Protein AF-A0A3N5UNX0-F1 (afdb_monomer_lite)

Radius of gyration: 17.44 Å; chains: 1; bounding box: 41×23×54 Å

Secondary structure (DSSP, 8-state):
-HHHHHHHHHHHHHHHHHHHHHHHHHHHHSSS-HHHHHHHHTT--THHHHHHHHHHHHHTTTTS-HHHHHHHHHHHHHHT---B-STTTT-B-

Structure (mmCIF, N/CA/C/O backbone):
data_AF-A0A3N5UNX0-F1
#
_entry.id   AF-A0A3N5UNX0-F1
#
loop_
_atom_site.group_PDB
_atom_site.id
_atom_site.type_symbol
_atom_site.label_atom_id
_atom_site.label_alt_id
_atom_site.label_comp_id
_atom_site.label_asym_id
_atom_site.label_entity_id
_atom_site.label_seq_id
_atom_site.pdbx_PDB_ins_code
_atom_site.Cartn_x
_atom_site.Cartn_y
_atom_site.Cartn_z
_atom_site.occupancy
_atom_site.B_iso_or_equiv
_atom_site.auth_seq_id
_atom_site.auth_comp_id
_atom_site.auth_asym_id
_atom_site.auth_atom_id
_atom_site.pdbx_PDB_model_num
ATOM 1 N N . MET A 1 1 ? -18.010 1.482 33.062 1.00 61.91 1 MET A N 1
ATOM 2 C CA . MET A 1 1 ? -17.475 0.306 32.332 1.00 61.91 1 MET A CA 1
ATOM 3 C C . MET A 1 1 ? -17.621 0.423 30.808 1.00 61.91 1 MET A C 1
ATOM 5 O O . MET A 1 1 ? -16.608 0.647 30.160 1.00 61.91 1 MET A O 1
ATOM 9 N N . ARG A 1 2 ? -18.832 0.380 30.216 1.00 66.56 2 ARG A N 1
ATOM 10 C CA . ARG A 1 2 ? -19.045 0.400 28.740 1.00 66.56 2 ARG A CA 1
ATOM 11 C C . ARG A 1 2 ? -18.396 1.584 27.996 1.00 66.56 2 ARG A C 1
ATOM 13 O O . ARG A 1 2 ? -17.754 1.384 26.974 1.00 66.56 2 ARG A O 1
ATOM 20 N N . ARG A 1 3 ? -18.482 2.804 28.546 1.00 69.56 3 ARG A N 1
ATOM 21 C CA . ARG A 1 3 ? -17.868 4.021 27.966 1.00 69.56 3 ARG A CA 1
ATOM 22 C C . ARG A 1 3 ? -16.330 3.989 27.980 1.00 69.56 3 ARG A C 1
ATOM 24 O O . ARG A 1 3 ? -15.690 4.506 27.074 1.00 69.56 3 ARG A O 1
ATOM 31 N N . TYR A 1 4 ? -15.743 3.351 28.997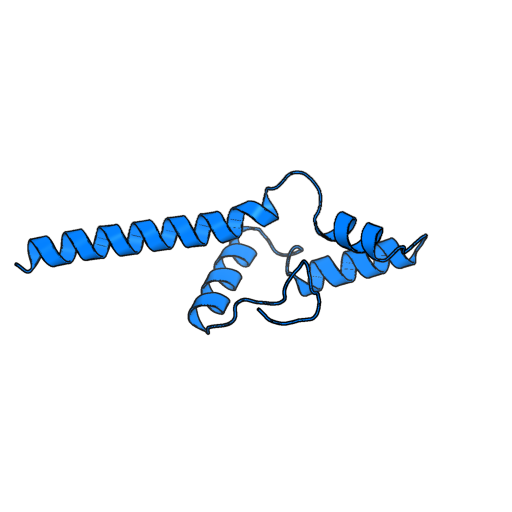 1.00 73.06 4 TYR A N 1
ATOM 32 C CA . TYR A 1 4 ? -14.290 3.196 29.133 1.00 73.06 4 TYR A CA 1
ATOM 33 C C . TYR A 1 4 ? -13.759 2.099 28.202 1.00 73.06 4 TYR A C 1
ATOM 35 O O . TYR A 1 4 ? -12.730 2.281 27.556 1.00 73.06 4 TYR A O 1
ATOM 43 N N . PHE A 1 5 ? -14.511 1.001 28.080 1.00 77.75 5 PHE A N 1
ATOM 44 C CA . PHE A 1 5 ? -14.206 -0.100 27.170 1.00 77.75 5 PHE A CA 1
ATOM 45 C C . PHE A 1 5 ? -14.300 0.338 25.701 1.00 77.75 5 PHE A C 1
ATOM 47 O O . PHE A 1 5 ? -13.382 0.076 24.934 1.00 77.75 5 PHE A O 1
ATOM 54 N N . GLY A 1 6 ? -15.331 1.111 25.331 1.00 83.69 6 GLY A N 1
ATOM 55 C CA . GLY A 1 6 ? -15.463 1.676 23.982 1.00 83.69 6 GLY A CA 1
ATOM 56 C C . GLY A 1 6 ? -14.332 2.642 23.612 1.00 83.69 6 GLY A C 1
ATOM 57 O O . GLY A 1 6 ? -13.798 2.564 22.511 1.00 83.69 6 GLY A O 1
ATOM 58 N N . ARG A 1 7 ? -13.893 3.500 24.548 1.00 83.56 7 ARG A N 1
ATOM 59 C CA . ARG A 1 7 ? -12.754 4.407 24.313 1.00 83.56 7 ARG A CA 1
ATOM 60 C C . ARG A 1 7 ? -11.445 3.643 24.104 1.00 83.56 7 ARG A C 1
ATOM 62 O O . ARG A 1 7 ? -10.679 3.985 23.214 1.00 83.56 7 ARG A O 1
ATOM 69 N N . LYS A 1 8 ? -11.193 2.611 24.914 1.00 86.25 8 LYS A N 1
ATOM 70 C CA . LYS A 1 8 ? -10.021 1.733 24.767 1.00 86.25 8 LYS A CA 1
ATOM 71 C C . LYS A 1 8 ? -10.050 0.980 23.435 1.00 86.25 8 LYS A C 1
ATOM 73 O O . LYS A 1 8 ? -9.044 0.984 22.738 1.00 86.25 8 LYS A O 1
ATOM 78 N N . LEU A 1 9 ? -11.195 0.403 23.067 1.00 89.31 9 LEU A N 1
ATOM 79 C CA . LEU A 1 9 ? -11.371 -0.307 21.799 1.00 89.31 9 LEU A CA 1
ATOM 80 C C . LEU A 1 9 ? -11.092 0.609 20.598 1.00 89.31 9 LEU A C 1
ATOM 82 O O . LEU A 1 9 ? -10.354 0.230 19.698 1.00 89.31 9 LEU A O 1
ATOM 86 N N . LEU A 1 10 ? -11.619 1.836 20.623 1.00 89.75 10 LEU A N 1
ATOM 87 C CA . LEU A 1 10 ? -11.410 2.818 19.560 1.00 89.75 10 LEU A CA 1
ATOM 88 C C . LEU A 1 10 ? -9.934 3.211 19.416 1.00 89.75 10 LEU A C 1
ATOM 90 O O . LEU A 1 10 ? -9.441 3.290 18.297 1.00 89.75 10 LEU A O 1
ATOM 94 N N . ILE A 1 11 ? -9.222 3.400 20.532 1.00 90.44 11 ILE A N 1
ATOM 95 C CA . ILE A 1 11 ? -7.776 3.668 20.509 1.00 90.44 11 ILE A CA 1
ATOM 96 C C . ILE A 1 11 ? -7.027 2.488 19.886 1.00 90.44 11 ILE A C 1
ATOM 98 O O . ILE A 1 11 ? -6.216 2.708 18.999 1.00 90.44 11 ILE A O 1
ATOM 102 N N . TYR A 1 12 ? -7.318 1.249 20.294 1.00 90.88 12 TYR A N 1
ATOM 103 C CA . TYR A 1 12 ? -6.640 0.075 19.737 1.00 90.88 12 TYR A CA 1
ATOM 104 C C . TYR A 1 12 ? -6.902 -0.107 18.242 1.00 90.88 12 TYR A C 1
ATOM 106 O O . TYR A 1 12 ? -5.964 -0.383 17.502 1.00 90.88 12 TYR A O 1
ATOM 114 N N . ILE A 1 13 ? -8.143 0.094 17.789 1.00 91.00 1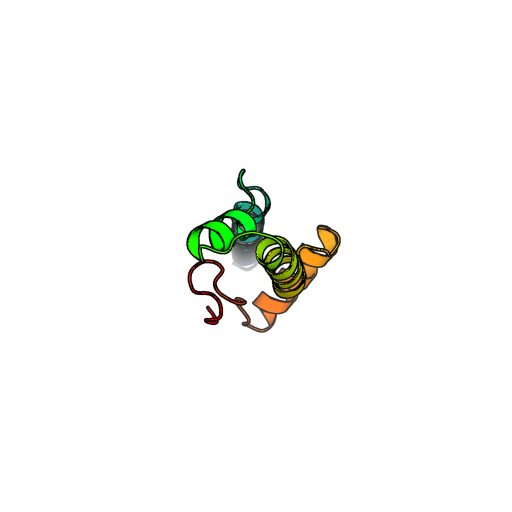3 ILE A N 1
ATOM 115 C CA . ILE A 1 13 ? -8.487 0.029 16.363 1.00 91.00 13 ILE A CA 1
ATOM 116 C C . ILE A 1 13 ? -7.748 1.120 15.583 1.00 91.00 13 ILE A C 1
ATOM 118 O O . ILE A 1 13 ? -7.186 0.832 14.532 1.00 91.00 13 ILE A O 1
ATOM 122 N N . LEU A 1 14 ? -7.696 2.351 16.102 1.00 91.50 14 LEU A N 1
ATOM 123 C CA . LEU A 1 14 ? -6.935 3.439 15.480 1.00 91.50 14 LEU A CA 1
ATOM 124 C C . LEU A 1 14 ? -5.441 3.125 15.412 1.00 91.50 14 LEU A C 1
ATOM 126 O O . LEU A 1 14 ? -4.833 3.299 14.362 1.00 91.50 14 LEU A O 1
ATOM 130 N N . THR A 1 15 ? -4.850 2.646 16.506 1.00 92.31 15 THR A N 1
ATOM 131 C CA . THR A 1 15 ? -3.436 2.259 16.536 1.00 92.31 15 THR A CA 1
ATOM 132 C C . THR A 1 15 ? -3.152 1.138 15.542 1.00 92.31 15 THR A C 1
ATOM 134 O O . THR A 1 15 ? -2.185 1.238 14.796 1.00 92.31 15 THR A O 1
ATOM 137 N N . PHE A 1 16 ? -4.004 0.112 15.486 1.00 90.06 16 PHE A N 1
ATOM 138 C CA . PHE A 1 16 ? -3.887 -0.979 14.520 1.00 90.06 16 PHE A CA 1
ATOM 139 C C . PHE A 1 16 ? -3.993 -0.470 13.081 1.00 90.06 16 PHE A C 1
ATOM 141 O O . PHE A 1 16 ? -3.146 -0.786 12.253 1.00 90.06 16 PHE A O 1
ATOM 148 N N . PHE A 1 17 ? -4.981 0.376 12.792 1.00 89.94 17 PHE A N 1
ATOM 149 C CA . PHE A 1 17 ? -5.161 0.963 11.468 1.00 89.94 17 PHE A CA 1
ATOM 150 C C . PHE A 1 17 ? -3.945 1.783 11.029 1.00 89.94 17 PHE A C 1
ATOM 152 O O . PHE A 1 17 ? -3.483 1.645 9.898 1.00 89.94 17 PHE A O 1
ATOM 159 N N . ILE A 1 18 ? -3.398 2.603 11.928 1.00 91.25 18 ILE A N 1
ATOM 160 C CA . ILE A 1 18 ? -2.190 3.388 11.658 1.00 91.25 18 ILE A CA 1
ATOM 161 C C . ILE A 1 18 ? -0.992 2.463 11.435 1.00 91.25 18 ILE A C 1
ATOM 163 O O . ILE A 1 18 ? -0.273 2.663 10.465 1.00 91.25 18 ILE A O 1
ATOM 167 N N . ALA A 1 19 ? -0.799 1.442 12.274 1.00 90.31 19 ALA A N 1
ATOM 168 C CA . ALA A 1 19 ? 0.300 0.488 12.125 1.00 90.31 19 ALA A CA 1
ATOM 169 C C . ALA A 1 19 ? 0.249 -0.230 10.767 1.00 90.31 19 ALA A C 1
ATOM 171 O O . ALA A 1 19 ? 1.206 -0.155 10.005 1.00 90.31 19 ALA A O 1
ATOM 172 N N . VAL A 1 20 ? -0.906 -0.796 10.405 1.00 88.12 20 VAL A N 1
ATOM 173 C CA . VAL A 1 20 ? -1.121 -1.467 9.111 1.00 88.12 20 VAL A CA 1
ATOM 174 C C . VAL A 1 20 ? -0.900 -0.510 7.936 1.00 88.12 20 VAL A C 1
ATOM 176 O O . VAL A 1 20 ? -0.299 -0.876 6.927 1.00 88.12 20 VAL A O 1
ATOM 179 N N . THR A 1 21 ? -1.356 0.740 8.061 1.00 87.50 21 THR A N 1
ATOM 180 C CA . THR A 1 21 ? -1.125 1.763 7.032 1.00 87.50 21 THR A CA 1
ATOM 181 C C . THR A 1 21 ? 0.361 2.073 6.890 1.00 87.50 21 THR A C 1
ATOM 183 O O . THR A 1 21 ? 0.857 2.176 5.773 1.00 87.50 21 THR A O 1
ATOM 186 N N . VAL A 1 22 ? 1.091 2.195 7.998 1.00 88.06 22 VAL A N 1
ATOM 187 C CA . VAL A 1 22 ? 2.538 2.442 7.992 1.00 88.06 22 VAL A CA 1
ATOM 188 C C . VAL A 1 22 ? 3.289 1.264 7.370 1.00 88.06 22 VAL A C 1
ATOM 190 O O . VAL A 1 22 ? 4.128 1.492 6.498 1.00 88.06 22 VAL A O 1
ATOM 193 N N . ASP A 1 23 ? 2.943 0.027 7.726 1.00 86.19 23 ASP A N 1
ATOM 194 C CA . ASP A 1 23 ? 3.534 -1.187 7.147 1.00 86.19 23 ASP A CA 1
ATOM 195 C C . ASP A 1 23 ? 3.295 -1.268 5.635 1.00 86.19 23 ASP A C 1
ATOM 197 O O . ASP A 1 23 ? 4.173 -1.675 4.873 1.00 86.19 23 ASP A O 1
ATOM 201 N N . TRP A 1 24 ? 2.126 -0.816 5.174 1.00 85.19 24 TRP A N 1
ATOM 202 C CA . TRP A 1 24 ? 1.853 -0.663 3.752 1.00 85.19 24 TRP A CA 1
ATOM 203 C C . TRP A 1 24 ? 2.706 0.442 3.120 1.00 85.19 24 TRP A C 1
ATOM 205 O O . TRP A 1 24 ? 3.267 0.226 2.046 1.00 85.19 24 TRP A O 1
ATOM 215 N N . MET A 1 25 ? 2.814 1.606 3.768 1.00 85.56 25 MET A N 1
ATOM 216 C CA . MET A 1 25 ? 3.481 2.800 3.241 1.00 85.56 25 MET A CA 1
ATOM 217 C C . MET A 1 25 ? 4.998 2.640 3.112 1.00 85.56 25 MET A C 1
ATOM 219 O O . MET A 1 25 ? 5.549 3.037 2.085 1.00 85.56 25 MET A O 1
ATOM 223 N N . ILE A 1 26 ? 5.673 2.079 4.120 1.00 83.56 26 ILE A N 1
ATOM 224 C CA . ILE A 1 26 ? 7.143 1.989 4.172 1.00 83.56 26 ILE A CA 1
ATOM 225 C C . ILE A 1 26 ? 7.731 1.415 2.871 1.00 83.56 26 ILE A C 1
ATOM 227 O O . ILE A 1 26 ? 8.504 2.123 2.229 1.00 83.56 26 ILE A O 1
ATOM 231 N N . PRO A 1 27 ? 7.367 0.205 2.407 1.00 76.56 27 PRO A N 1
ATOM 232 C CA . PRO A 1 27 ? 7.965 -0.368 1.204 1.00 76.56 27 PRO A CA 1
ATOM 233 C C . PRO A 1 27 ? 7.566 0.352 -0.095 1.00 76.56 27 PRO A C 1
ATOM 235 O O . PRO A 1 27 ? 8.319 0.272 -1.062 1.00 76.56 27 PRO A O 1
ATOM 238 N N . ARG A 1 28 ? 6.419 1.054 -0.143 1.00 78.75 28 ARG A N 1
ATOM 239 C CA . ARG A 1 28 ? 5.979 1.799 -1.345 1.00 78.75 28 ARG A CA 1
ATOM 240 C C . ARG A 1 28 ? 6.636 3.171 -1.478 1.00 78.75 28 ARG A C 1
ATOM 242 O O . ARG A 1 28 ? 6.873 3.615 -2.597 1.00 78.75 28 ARG A O 1
ATOM 249 N N . PHE A 1 29 ? 6.893 3.848 -0.360 1.00 80.12 29 PHE A N 1
ATOM 250 C CA . PHE A 1 29 ? 7.463 5.200 -0.347 1.00 80.12 29 PHE A CA 1
ATOM 251 C C . PHE A 1 29 ? 8.961 5.228 -0.043 1.00 80.12 29 PHE A C 1
ATOM 253 O O . PHE A 1 29 ? 9.574 6.294 -0.132 1.00 80.12 29 PHE A O 1
ATOM 260 N N . MET A 1 30 ? 9.564 4.090 0.316 1.00 77.38 30 MET A N 1
ATOM 261 C CA . MET A 1 30 ? 11.007 4.005 0.504 1.00 77.38 30 MET A CA 1
ATOM 262 C C . MET A 1 30 ? 11.726 4.425 -0.790 1.00 77.38 30 MET A C 1
ATOM 264 O O . MET A 1 30 ? 11.402 3.916 -1.866 1.00 77.38 30 MET A O 1
ATOM 268 N N . PRO A 1 31 ? 12.694 5.357 -0.718 1.00 66.75 31 PRO A N 1
ATOM 269 C CA . PRO A 1 31 ? 13.457 5.762 -1.887 1.00 66.75 31 PRO A CA 1
ATOM 270 C C . PRO A 1 31 ? 14.289 4.583 -2.404 1.00 66.75 31 PRO A C 1
ATOM 272 O O . PRO A 1 31 ? 15.023 3.946 -1.650 1.00 66.75 31 PRO A O 1
ATOM 275 N N . GLY A 1 32 ? 14.181 4.316 -3.705 1.00 65.50 32 GLY A N 1
ATOM 276 C CA . GLY A 1 32 ? 14.766 3.142 -4.351 1.00 65.50 32 GLY A CA 1
ATOM 277 C C . GLY A 1 32 ? 13.685 2.131 -4.712 1.00 65.50 32 GLY A C 1
ATOM 278 O O . GLY A 1 32 ? 12.934 1.670 -3.862 1.00 65.50 32 GLY A O 1
ATOM 279 N N . ASN A 1 33 ? 13.582 1.793 -5.996 1.00 70.88 33 ASN A N 1
ATOM 280 C CA . ASN A 1 33 ? 12.545 0.886 -6.458 1.00 70.88 33 ASN A CA 1
ATOM 281 C C . ASN A 1 33 ? 12.897 -0.548 -6.005 1.00 70.88 33 ASN A C 1
ATOM 283 O O . ASN A 1 33 ? 13.899 -1.091 -6.485 1.00 70.88 33 ASN A O 1
ATOM 287 N N . PRO A 1 34 ? 12.122 -1.182 -5.103 1.00 65.62 34 PRO A N 1
ATOM 288 C CA . PRO A 1 34 ? 12.444 -2.512 -4.584 1.00 65.62 34 PRO A CA 1
ATOM 289 C C . PRO A 1 34 ? 12.576 -3.543 -5.710 1.00 65.62 34 PRO A C 1
ATOM 291 O O . PRO A 1 34 ? 13.423 -4.429 -5.634 1.00 65.62 34 PRO A O 1
ATOM 294 N N . ILE A 1 35 ? 11.844 -3.361 -6.812 1.00 70.44 35 ILE A N 1
ATOM 295 C CA . ILE A 1 35 ? 11.946 -4.202 -8.006 1.00 70.44 35 ILE A CA 1
ATOM 296 C C . ILE A 1 35 ? 13.337 -4.085 -8.639 1.00 70.44 35 ILE A C 1
ATOM 298 O O . ILE A 1 35 ? 13.947 -5.091 -8.990 1.00 70.44 35 ILE A O 1
ATOM 302 N N . THR A 1 36 ? 13.897 -2.876 -8.734 1.00 71.62 36 THR A N 1
ATOM 303 C CA . THR A 1 36 ? 15.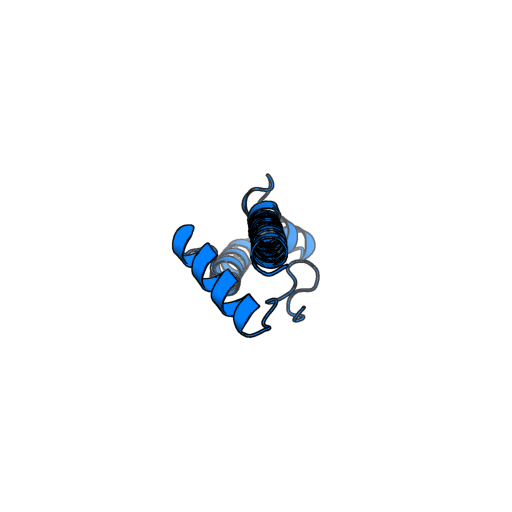261 -2.679 -9.265 1.00 71.62 36 THR A CA 1
ATOM 304 C C . THR A 1 36 ? 16.329 -3.314 -8.370 1.00 71.62 36 THR A C 1
ATOM 306 O O . THR A 1 36 ? 17.333 -3.830 -8.869 1.00 71.62 36 THR A O 1
ATOM 309 N N . LEU A 1 37 ? 16.096 -3.373 -7.053 1.00 72.94 37 LEU A N 1
ATOM 310 C CA . LEU A 1 37 ? 16.965 -4.101 -6.128 1.00 72.94 37 LEU A CA 1
ATOM 311 C C . LEU A 1 37 ? 16.866 -5.620 -6.342 1.00 72.94 37 LEU A C 1
ATOM 313 O O . LEU A 1 37 ? 17.889 -6.301 -6.344 1.00 72.94 37 LEU A O 1
ATOM 317 N N . LEU A 1 38 ? 15.666 -6.155 -6.569 1.00 70.94 38 LEU A N 1
ATOM 318 C CA . LEU A 1 38 ? 15.487 -7.577 -6.876 1.00 70.94 38 LEU A CA 1
ATOM 319 C C . LEU A 1 38 ? 16.138 -7.963 -8.200 1.00 70.94 38 LEU A C 1
ATOM 321 O O . LEU A 1 38 ? 16.847 -8.965 -8.266 1.00 70.94 38 LEU A O 1
ATOM 325 N N . ILE A 1 39 ? 15.967 -7.143 -9.234 1.00 72.62 39 ILE A N 1
ATOM 326 C CA . ILE A 1 39 ? 16.565 -7.397 -10.546 1.00 72.62 39 ILE A CA 1
ATOM 327 C C . ILE A 1 39 ? 18.094 -7.316 -10.485 1.00 72.62 39 ILE A C 1
ATOM 329 O O . ILE A 1 39 ? 18.777 -8.171 -11.050 1.00 72.62 39 ILE A O 1
ATOM 333 N N . SER A 1 40 ? 18.642 -6.329 -9.766 1.00 72.62 40 SER A N 1
ATOM 334 C CA . SER A 1 40 ? 20.096 -6.211 -9.597 1.00 72.62 40 SER A CA 1
ATOM 335 C C . SER A 1 40 ? 20.686 -7.387 -8.813 1.00 72.62 40 SER A C 1
ATOM 337 O O . SER A 1 40 ? 21.752 -7.879 -9.181 1.00 72.62 40 SER A O 1
ATOM 339 N N . ARG A 1 41 ? 19.976 -7.909 -7.802 1.00 69.38 41 ARG A N 1
ATOM 340 C CA . ARG A 1 41 ? 20.358 -9.142 -7.088 1.00 69.38 41 ARG A CA 1
ATOM 341 C C . ARG A 1 41 ? 20.241 -10.401 -7.941 1.00 69.38 41 ARG A C 1
ATOM 343 O O . ARG A 1 41 ? 21.071 -11.291 -7.802 1.00 69.38 41 ARG A O 1
ATOM 350 N N . ALA A 1 42 ? 19.252 -10.470 -8.830 1.00 69.69 42 ALA A N 1
ATOM 351 C CA . ALA A 1 42 ? 19.085 -11.582 -9.764 1.00 69.69 42 ALA A CA 1
ATOM 352 C C . ALA A 1 42 ? 20.169 -11.615 -10.865 1.00 69.69 42 ALA A C 1
ATOM 354 O O . ALA A 1 42 ? 20.236 -12.573 -11.629 1.00 69.69 42 ALA A O 1
ATOM 355 N N . GLY A 1 43 ? 21.018 -10.582 -10.965 1.00 66.06 43 GLY A N 1
ATOM 356 C CA . GLY A 1 43 ? 22.118 -10.522 -11.933 1.00 66.06 43 GLY A CA 1
ATOM 357 C C . GLY A 1 43 ? 21.663 -10.395 -13.391 1.00 66.06 43 GLY A C 1
ATOM 358 O O . GLY A 1 43 ? 22.466 -10.602 -14.303 1.00 66.06 43 GLY A O 1
ATOM 359 N N . LEU A 1 44 ? 20.390 -10.059 -13.621 1.00 66.50 44 LEU A N 1
ATOM 360 C CA . LEU A 1 44 ? 19.803 -9.952 -14.954 1.00 66.50 44 LEU A CA 1
ATOM 361 C C . LEU A 1 44 ? 20.386 -8.742 -15.702 1.00 66.50 44 LEU A C 1
ATOM 363 O O . LEU A 1 44 ? 20.608 -7.676 -15.125 1.00 66.50 44 LEU A O 1
ATOM 367 N N . ARG A 1 45 ? 20.640 -8.904 -17.006 1.00 64.69 45 ARG A N 1
ATOM 368 C CA . ARG A 1 45 ? 21.179 -7.861 -17.894 1.00 64.69 45 ARG A CA 1
ATOM 369 C C . ARG A 1 45 ? 20.365 -7.782 -19.185 1.00 64.69 45 ARG A C 1
ATOM 371 O O . ARG A 1 45 ? 19.826 -8.785 -19.644 1.00 64.69 45 ARG A O 1
ATOM 378 N N . GLY A 1 46 ? 20.325 -6.598 -19.796 1.00 67.50 46 GLY A N 1
ATOM 379 C CA . GLY A 1 46 ? 19.641 -6.376 -21.075 1.00 67.50 46 GLY A CA 1
ATOM 380 C C . GLY A 1 46 ? 18.116 -6.486 -20.968 1.00 67.50 46 GLY A C 1
ATOM 381 O O . GLY A 1 46 ? 17.542 -6.158 -19.934 1.00 67.50 46 GLY A O 1
ATOM 382 N N . ASN A 1 47 ? 17.460 -6.960 -22.028 1.00 69.81 47 ASN A N 1
ATOM 383 C CA . ASN A 1 47 ? 15.993 -6.972 -22.156 1.00 69.81 47 ASN A CA 1
ATOM 384 C C . ASN A 1 47 ? 15.267 -7.784 -21.062 1.00 69.81 47 ASN A C 1
ATOM 386 O O . ASN A 1 47 ? 14.126 -7.472 -20.731 1.00 69.81 47 ASN A O 1
ATOM 390 N N . ALA A 1 48 ? 15.947 -8.756 -20.442 1.00 68.75 48 ALA A N 1
ATOM 391 C CA . ALA A 1 48 ? 15.411 -9.543 -19.329 1.00 68.75 48 ALA A CA 1
ATOM 392 C C . ALA A 1 48 ? 15.121 -8.695 -18.074 1.00 68.75 48 ALA A C 1
ATOM 394 O O . ALA A 1 48 ? 14.279 -9.059 -17.261 1.00 68.75 48 ALA A O 1
ATOM 395 N N . VAL A 1 49 ? 15.786 -7.544 -17.914 1.00 73.81 49 VAL A N 1
ATOM 396 C CA . VAL A 1 49 ? 15.524 -6.595 -16.817 1.00 73.81 49 VAL A CA 1
ATOM 397 C C . VAL A 1 49 ? 14.135 -5.980 -16.956 1.00 73.81 49 VAL A C 1
ATOM 399 O O . VAL A 1 49 ? 13.397 -5.908 -15.980 1.00 73.81 49 VAL A O 1
ATOM 402 N N . THR A 1 50 ? 13.770 -5.549 -18.162 1.00 73.56 50 THR A N 1
ATOM 403 C CA . THR A 1 50 ? 12.497 -4.868 -18.437 1.00 73.56 50 THR A CA 1
ATOM 404 C C . THR A 1 50 ? 11.310 -5.823 -18.328 1.00 73.56 50 THR A C 1
ATOM 406 O O . THR A 1 50 ? 10.270 -5.466 -17.774 1.00 73.56 50 THR A O 1
ATOM 409 N N . GLU A 1 51 ? 11.478 -7.055 -18.805 1.00 76.31 51 GLU A N 1
ATOM 410 C CA . GLU A 1 51 ? 10.463 -8.105 -18.692 1.00 76.31 51 GLU A CA 1
ATOM 411 C C . GLU A 1 51 ? 10.249 -8.518 -17.230 1.00 76.31 51 GLU A C 1
ATOM 413 O O . GLU A 1 51 ? 9.123 -8.554 -16.745 1.00 76.31 51 GLU A O 1
ATOM 418 N N . MET A 1 52 ? 11.329 -8.703 -16.467 1.00 74.62 52 MET A N 1
ATOM 419 C CA . MET A 1 52 ? 11.211 -9.008 -15.041 1.00 74.62 52 MET A CA 1
ATOM 420 C C . MET A 1 52 ? 10.615 -7.833 -14.250 1.00 74.62 52 MET A C 1
ATOM 422 O O . MET A 1 52 ? 9.866 -8.030 -13.298 1.00 74.62 52 MET A O 1
ATOM 426 N N . TYR A 1 53 ? 10.929 -6.597 -14.645 1.00 76.19 53 TYR A N 1
ATOM 427 C CA . TYR A 1 53 ? 10.390 -5.392 -14.020 1.00 76.19 53 TYR A CA 1
ATOM 428 C C . TYR A 1 53 ? 8.873 -5.287 -14.173 1.00 76.19 53 TYR A C 1
ATOM 430 O O . TYR A 1 53 ? 8.173 -5.050 -13.191 1.00 76.19 53 TYR A O 1
ATOM 438 N N . THR A 1 54 ? 8.374 -5.501 -15.390 1.00 77.12 54 THR A N 1
ATOM 439 C CA . THR A 1 54 ? 6.932 -5.513 -15.681 1.00 77.12 54 THR A CA 1
ATOM 440 C C . THR A 1 54 ? 6.235 -6.677 -14.982 1.00 77.12 54 THR A C 1
ATOM 442 O O . THR A 1 54 ? 5.225 -6.460 -14.320 1.00 77.12 54 THR A O 1
ATOM 445 N N . TYR A 1 55 ? 6.844 -7.866 -14.982 1.00 77.94 55 TYR A N 1
ATOM 446 C CA . TYR A 1 55 ? 6.339 -9.016 -14.230 1.00 77.94 55 TYR A CA 1
ATOM 447 C C . TYR A 1 55 ? 6.168 -8.720 -12.731 1.00 77.94 55 TYR A C 1
ATOM 449 O O . TYR A 1 55 ? 5.136 -9.040 -12.148 1.00 77.94 55 TYR A O 1
ATOM 457 N N . TYR A 1 56 ? 7.151 -8.079 -12.092 1.00 74.06 56 TYR A N 1
ATOM 458 C CA . TYR A 1 56 ? 7.048 -7.709 -10.679 1.00 74.06 56 TYR A CA 1
ATOM 459 C C . TYR A 1 56 ? 6.045 -6.578 -10.424 1.00 74.06 56 TYR A C 1
ATOM 461 O O . TYR A 1 56 ? 5.372 -6.596 -9.394 1.00 74.06 56 TYR A O 1
ATOM 469 N N . LEU A 1 57 ? 5.924 -5.602 -11.330 1.00 76.00 57 LEU A N 1
ATOM 470 C CA . LEU A 1 57 ? 4.895 -4.564 -11.216 1.00 76.00 57 LEU A CA 1
ATOM 471 C C . LEU A 1 57 ? 3.492 -5.173 -11.208 1.00 76.00 57 LEU A C 1
ATOM 473 O O . LEU A 1 57 ? 2.682 -4.805 -10.353 1.00 76.00 57 LEU A O 1
ATOM 477 N N . ASP A 1 58 ? 3.246 -6.132 -12.098 1.00 77.06 58 ASP A N 1
ATOM 478 C CA . ASP A 1 58 ? 1.974 -6.844 -12.188 1.00 77.06 58 ASP A CA 1
ATOM 479 C C . ASP A 1 58 ? 1.760 -7.760 -10.978 1.00 77.06 58 ASP A C 1
ATOM 481 O O . ASP A 1 58 ? 0.711 -7.698 -10.333 1.00 77.06 58 ASP A O 1
ATOM 485 N N . ALA A 1 59 ? 2.770 -8.553 -10.604 1.00 71.94 59 ALA A N 1
ATOM 486 C CA . ALA A 1 59 ? 2.687 -9.497 -9.488 1.00 71.94 59 ALA A CA 1
ATOM 487 C C . ALA A 1 59 ? 2.424 -8.807 -8.138 1.00 71.94 59 ALA A C 1
ATOM 489 O O . ALA A 1 59 ? 1.682 -9.332 -7.310 1.00 71.94 59 ALA A O 1
ATOM 490 N N . PHE A 1 60 ? 2.997 -7.620 -7.915 1.00 73.81 60 PHE A N 1
ATOM 491 C CA . PHE A 1 60 ? 2.767 -6.833 -6.698 1.00 73.81 60 PHE A CA 1
ATOM 492 C C . PHE A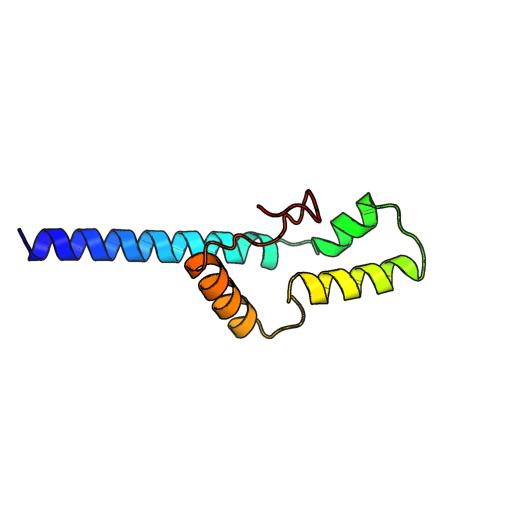 1 60 ? 1.617 -5.819 -6.830 1.00 73.81 60 PHE A C 1
ATOM 494 O O . PHE A 1 60 ? 1.336 -5.087 -5.874 1.00 73.81 60 PHE A O 1
ATOM 501 N N . GLY A 1 61 ? 0.947 -5.752 -7.987 1.00 73.88 61 GLY A N 1
ATOM 502 C CA . GLY A 1 61 ? -0.151 -4.817 -8.251 1.00 73.88 61 GLY A CA 1
ATOM 503 C C . GLY A 1 61 ? 0.261 -3.343 -8.174 1.00 73.88 61 GLY A C 1
ATOM 504 O O . GLY A 1 61 ? -0.574 -2.479 -7.901 1.00 73.88 61 GLY A O 1
ATOM 505 N N . LEU A 1 62 ? 1.545 -3.049 -8.384 1.00 76.31 62 LEU A N 1
ATOM 506 C CA . LEU A 1 62 ? 2.116 -1.704 -8.295 1.00 76.31 62 LEU A CA 1
ATOM 507 C C . LEU A 1 62 ? 1.724 -0.819 -9.489 1.00 76.31 62 LEU A C 1
ATOM 509 O O . LEU A 1 62 ? 1.860 0.400 -9.398 1.00 76.31 62 LEU A O 1
ATOM 513 N N . ASP A 1 63 ? 1.189 -1.416 -10.558 1.00 79.00 63 ASP A N 1
ATOM 514 C CA . ASP A 1 63 ? 0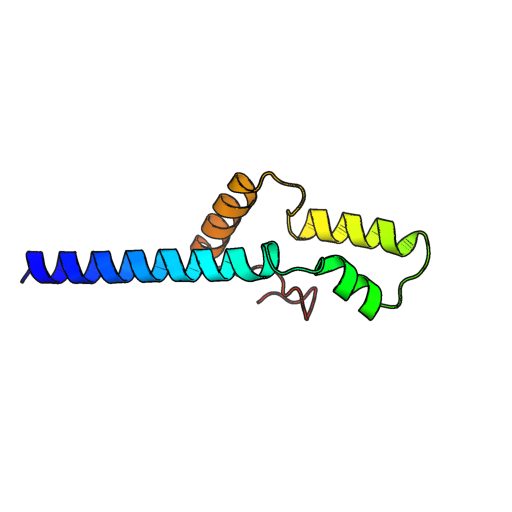.621 -0.713 -11.719 1.00 79.00 63 ASP A CA 1
ATOM 515 C C . ASP A 1 63 ? -0.786 -0.127 -11.447 1.00 79.00 63 ASP A C 1
ATOM 517 O O . ASP A 1 63 ? -1.306 0.712 -12.182 1.00 79.00 63 ASP A O 1
ATOM 521 N N . LEU A 1 64 ? -1.432 -0.523 -10.344 1.00 80.94 64 LEU A N 1
ATOM 522 C CA . LEU A 1 64 ? -2.750 -0.004 -9.977 1.00 80.94 64 LEU A CA 1
ATOM 523 C C . LEU A 1 64 ? -2.656 1.394 -9.337 1.00 80.94 64 LEU A C 1
ATOM 525 O O . LEU A 1 64 ? -1.678 1.704 -8.656 1.00 80.94 64 LEU A O 1
ATOM 529 N N . PRO A 1 65 ? -3.712 2.228 -9.430 1.00 87.06 65 PRO A N 1
ATOM 530 C CA . PRO A 1 65 ? -3.812 3.459 -8.651 1.00 87.06 65 PRO A CA 1
ATOM 531 C C . PRO A 1 65 ? -3.571 3.217 -7.154 1.00 87.06 65 PRO A C 1
ATOM 533 O O . PRO A 1 65 ? -4.098 2.258 -6.590 1.00 87.06 65 PRO A O 1
ATOM 536 N N . ILE A 1 66 ? -2.859 4.134 -6.493 1.00 83.88 66 ILE A N 1
ATOM 537 C CA . ILE A 1 66 ? -2.475 4.065 -5.065 1.00 83.88 66 ILE A CA 1
ATOM 538 C C . ILE A 1 66 ? -3.654 3.682 -4.153 1.00 83.88 66 ILE A C 1
ATOM 540 O O . ILE A 1 66 ? -3.518 2.855 -3.255 1.00 83.88 66 ILE A O 1
ATOM 544 N N . TRP A 1 67 ? -4.844 4.234 -4.405 1.00 84.19 67 TRP A N 1
ATOM 545 C CA . TRP A 1 67 ? -6.040 3.921 -3.621 1.00 84.19 67 TRP A CA 1
ATOM 546 C C . TRP A 1 67 ? -6.519 2.471 -3.808 1.00 84.19 67 TRP A C 1
ATOM 548 O O . TRP A 1 67 ? -6.967 1.854 -2.844 1.00 84.19 67 TRP A O 1
ATOM 558 N N . LYS A 1 68 ? -6.393 1.898 -5.016 1.00 87.25 68 LYS A N 1
ATOM 559 C CA . LYS A 1 68 ? -6.708 0.483 -5.266 1.00 87.25 68 LYS A CA 1
ATOM 560 C C . LYS A 1 68 ? -5.704 -0.421 -4.565 1.00 87.25 68 LYS A C 1
ATOM 562 O O . LYS A 1 68 ? -6.137 -1.378 -3.937 1.00 87.25 68 LYS A O 1
ATOM 567 N N . GLN A 1 69 ? -4.412 -0.081 -4.613 1.00 85.38 69 GLN A N 1
ATOM 568 C CA . GLN A 1 69 ? -3.354 -0.813 -3.901 1.00 85.38 69 GLN A CA 1
ATOM 569 C C . GLN A 1 69 ? -3.586 -0.846 -2.384 1.00 85.38 69 GLN A C 1
ATOM 571 O O . GLN A 1 69 ? -3.245 -1.819 -1.714 1.00 85.38 69 GLN A O 1
ATOM 576 N N . TYR A 1 70 ? -4.144 0.231 -1.831 1.00 87.00 70 TYR A N 1
ATOM 577 C CA . TYR A 1 70 ? -4.485 0.307 -0.416 1.00 87.00 70 TYR A CA 1
ATOM 578 C C . TYR A 1 70 ? -5.698 -0.571 -0.076 1.00 87.00 70 TYR A C 1
ATOM 580 O O . TYR A 1 70 ? -5.644 -1.362 0.862 1.00 87.00 70 TYR A O 1
ATOM 588 N N . ILE A 1 71 ? -6.778 -0.487 -0.861 1.00 88.00 71 ILE A N 1
ATOM 589 C CA . ILE A 1 71 ? -7.985 -1.304 -0.640 1.00 88.00 71 ILE A CA 1
ATOM 590 C C . ILE A 1 71 ? -7.688 -2.797 -0.823 1.00 88.00 71 ILE A C 1
ATOM 592 O O . ILE A 1 71 ? -8.145 -3.606 -0.017 1.00 88.00 71 ILE A O 1
ATOM 596 N N . SER A 1 72 ? -6.918 -3.173 -1.849 1.00 85.75 72 SER A N 1
ATOM 597 C CA . SER A 1 72 ? -6.548 -4.571 -2.089 1.00 85.75 72 SER A CA 1
ATOM 598 C C . SER A 1 72 ? -5.697 -5.134 -0.953 1.00 85.75 72 SER A C 1
ATOM 600 O O . SER A 1 72 ? -5.925 -6.263 -0.533 1.00 85.75 72 SER A O 1
ATOM 602 N N . PHE A 1 73 ? -4.777 -4.339 -0.400 1.00 86.12 73 PHE A N 1
ATOM 603 C CA . PHE A 1 73 ? -3.983 -4.732 0.763 1.00 86.12 73 PHE A CA 1
ATOM 604 C C . PHE A 1 73 ? -4.847 -4.982 2.002 1.00 86.12 73 PHE A C 1
ATOM 606 O O . PHE A 1 73 ? -4.687 -6.000 2.671 1.00 86.12 73 PHE A O 1
ATOM 613 N N . TRP A 1 74 ? -5.814 -4.102 2.278 1.00 86.88 74 TRP A N 1
ATOM 614 C CA . TRP A 1 74 ? -6.771 -4.324 3.363 1.00 86.88 74 TRP A CA 1
ATOM 615 C C . TRP A 1 74 ? -7.623 -5.576 3.142 1.00 86.88 74 TRP A C 1
ATOM 617 O O . TRP A 1 74 ? -7.852 -6.325 4.089 1.00 86.88 74 TRP A O 1
ATOM 627 N N . ALA A 1 75 ? -8.067 -5.831 1.909 1.00 88.50 75 ALA A N 1
ATOM 628 C CA . ALA A 1 75 ? -8.813 -7.043 1.580 1.00 88.50 75 ALA A CA 1
ATOM 629 C C . ALA A 1 75 ? -7.975 -8.316 1.800 1.00 88.50 75 ALA A C 1
ATOM 631 O O . ALA A 1 75 ? -8.490 -9.270 2.379 1.00 88.50 75 ALA A O 1
ATOM 632 N N . ALA A 1 76 ? -6.699 -8.305 1.402 1.00 85.75 76 ALA A N 1
ATOM 633 C CA . ALA A 1 76 ? -5.766 -9.413 1.608 1.00 85.75 76 ALA A CA 1
ATOM 634 C C . ALA A 1 76 ? -5.540 -9.690 3.106 1.00 85.75 76 ALA A C 1
ATOM 636 O O . ALA A 1 76 ? -5.765 -10.809 3.562 1.00 85.75 76 ALA A O 1
ATOM 637 N N . ILE A 1 77 ? -5.260 -8.653 3.908 1.00 85.50 77 ILE A N 1
ATOM 638 C CA . ILE A 1 77 ? -5.107 -8.784 5.369 1.00 85.50 77 ILE A CA 1
ATOM 639 C C . ILE A 1 77 ? -6.359 -9.374 6.018 1.00 85.50 77 ILE A C 1
ATOM 641 O O . ILE A 1 77 ? -6.259 -10.252 6.874 1.00 85.50 77 ILE A O 1
ATOM 645 N N . LEU A 1 78 ? -7.546 -8.908 5.623 1.00 86.06 78 LEU A N 1
ATOM 646 C CA . LEU A 1 78 ? -8.808 -9.421 6.164 1.00 86.06 78 LEU A CA 1
ATOM 647 C C . LEU A 1 78 ? -9.079 -10.879 5.762 1.00 86.06 78 LEU A C 1
ATOM 649 O O . LEU A 1 78 ? -9.809 -11.571 6.468 1.00 86.06 78 LEU A O 1
ATOM 653 N N . GLN A 1 79 ? -8.492 -11.346 4.658 1.00 87.75 79 GLN A N 1
ATOM 654 C CA . GLN A 1 79 ? -8.528 -12.744 4.219 1.00 87.75 79 GLN A CA 1
ATOM 655 C C . GLN A 1 79 ? -7.401 -13.592 4.835 1.00 87.75 79 GLN A C 1
ATOM 657 O O . GLN A 1 79 ? -7.395 -14.807 4.658 1.00 87.75 79 GLN A O 1
ATOM 662 N N . GLY A 1 80 ? -6.481 -12.978 5.589 1.00 82.19 80 GLY A N 1
ATOM 663 C CA . GLY A 1 80 ? -5.298 -13.642 6.139 1.00 82.19 80 GLY A CA 1
ATOM 664 C C . GLY A 1 80 ? -4.178 -13.857 5.118 1.00 82.19 80 GLY A C 1
ATOM 665 O O . GLY A 1 80 ? -3.254 -14.613 5.398 1.00 82.19 80 GLY A O 1
ATOM 666 N N . ASP A 1 81 ? -4.253 -13.208 3.956 1.00 82.12 81 ASP A N 1
ATOM 667 C CA . ASP A 1 81 ? -3.214 -13.228 2.932 1.00 82.12 81 ASP A CA 1
ATOM 668 C C . ASP A 1 81 ? -2.235 -12.067 3.171 1.00 82.12 81 ASP A C 1
ATOM 670 O O . ASP A 1 81 ? -2.574 -10.889 3.020 1.00 82.12 81 ASP A O 1
ATOM 674 N N . LEU A 1 82 ? -1.014 -12.404 3.587 1.00 76.62 82 LEU A N 1
ATOM 675 C CA . LEU A 1 82 ? 0.073 -11.447 3.815 1.00 76.62 82 LEU A CA 1
ATOM 676 C C . LEU A 1 82 ? 0.865 -11.146 2.530 1.00 76.62 82 LEU A C 1
ATOM 678 O O . LEU A 1 82 ? 1.770 -10.305 2.536 1.00 76.62 82 LEU A O 1
ATOM 682 N N . GLY A 1 83 ? 0.497 -11.788 1.421 1.00 75.12 83 GLY A N 1
ATOM 683 C CA . GLY A 1 83 ? 1.133 -11.664 0.123 1.00 75.12 83 GLY A CA 1
ATOM 684 C C . GLY A 1 83 ? 2.443 -12.439 0.013 1.00 75.12 83 GLY A C 1
ATOM 685 O O . GLY A 1 83 ? 2.844 -13.228 0.869 1.00 75.12 83 GLY A O 1
ATOM 686 N N . THR A 1 84 ? 3.137 -12.211 -1.097 1.00 68.25 84 THR A N 1
ATOM 687 C CA . THR A 1 84 ? 4.444 -12.812 -1.370 1.00 68.25 84 THR A CA 1
ATOM 688 C C . THR A 1 84 ? 5.571 -11.941 -0.835 1.00 68.25 84 THR A C 1
ATOM 690 O O . THR A 1 84 ? 5.584 -10.725 -1.041 1.00 68.25 84 THR A O 1
ATOM 693 N N . SER A 1 85 ? 6.562 -12.567 -0.204 1.00 62.91 85 SER A N 1
ATOM 694 C CA . SER A 1 85 ? 7.748 -11.874 0.292 1.00 62.91 85 SER A CA 1
ATOM 695 C C . SER A 1 85 ? 8.512 -11.235 -0.862 1.00 62.91 85 SER A C 1
ATOM 697 O O . SER A 1 85 ? 8.919 -11.916 -1.799 1.00 62.91 85 SER A O 1
ATOM 699 N N . ILE A 1 86 ? 8.766 -9.927 -0.772 1.00 64.50 86 ILE A N 1
ATOM 700 C CA . ILE A 1 86 ? 9.615 -9.216 -1.739 1.00 64.50 86 ILE A CA 1
ATOM 701 C C . ILE A 1 86 ? 11.054 -9.752 -1.654 1.00 64.50 86 ILE A C 1
ATOM 703 O O . ILE A 1 86 ? 11.706 -9.921 -2.673 1.00 64.50 86 ILE A O 1
ATOM 707 N N . TYR A 1 87 ? 11.554 -10.066 -0.452 1.00 64.19 87 TYR A N 1
ATOM 708 C CA . TYR A 1 87 ? 12.942 -10.506 -0.250 1.00 64.19 87 TYR A CA 1
ATOM 709 C C . TYR A 1 87 ? 13.175 -11.978 -0.622 1.00 64.19 87 TYR A C 1
ATOM 711 O O . TYR A 1 87 ? 14.246 -12.314 -1.124 1.00 64.19 87 TYR A O 1
ATOM 719 N N . LEU A 1 88 ? 12.190 -12.844 -0.368 1.00 61.50 88 LEU A N 1
ATOM 720 C CA . LEU A 1 88 ? 12.252 -14.290 -0.620 1.00 61.50 88 LEU A CA 1
ATOM 721 C C . LEU A 1 88 ? 11.334 -14.715 -1.776 1.00 61.50 88 LEU A C 1
ATOM 723 O O . LEU A 1 88 ? 10.841 -15.837 -1.794 1.00 61.50 88 LEU A O 1
ATOM 727 N N . PHE A 1 89 ? 11.060 -13.829 -2.735 1.00 58.97 89 PHE A N 1
ATOM 728 C CA . PHE A 1 89 ? 10.134 -14.135 -3.824 1.00 58.97 89 PHE A CA 1
ATOM 729 C C . PHE A 1 89 ? 10.520 -15.450 -4.541 1.00 58.97 89 PHE A C 1
ATOM 731 O O . PHE A 1 89 ? 11.692 -15.605 -4.901 1.00 58.97 89 PHE A O 1
ATOM 738 N N . PRO A 1 90 ? 9.578 -16.393 -4.774 1.00 59.50 90 PRO A N 1
ATOM 739 C CA . PRO A 1 90 ? 8.119 -16.279 -4.637 1.00 59.50 90 PRO A CA 1
ATOM 740 C C . PRO A 1 90 ? 7.527 -16.902 -3.351 1.00 59.50 90 PRO A C 1
ATOM 742 O O . PRO A 1 90 ? 6.425 -17.447 -3.395 1.00 59.50 90 PRO A O 1
ATOM 745 N N . THR A 1 91 ? 8.212 -16.890 -2.202 1.00 66.25 91 THR A N 1
ATOM 746 C CA . THR A 1 91 ? 7.641 -17.494 -0.982 1.00 66.25 91 THR A CA 1
ATOM 747 C C . THR A 1 91 ? 6.499 -16.643 -0.404 1.00 66.25 91 THR A C 1
ATOM 749 O O . THR A 1 91 ? 6.696 -15.433 -0.225 1.00 66.25 91 THR A O 1
ATOM 752 N N . PRO A 1 92 ? 5.341 -17.238 -0.060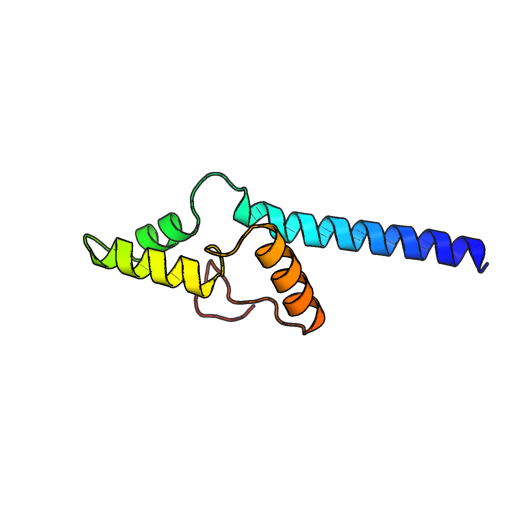 1.00 68.06 92 PRO A N 1
ATOM 753 C CA . PRO A 1 92 ? 4.304 -16.550 0.708 1.00 68.06 92 PRO A CA 1
ATOM 754 C C . PRO A 1 92 ? 4.816 -16.204 2.115 1.00 68.06 92 PRO A C 1
ATOM 756 O O . PRO A 1 92 ? 5.706 -16.890 2.630 1.00 68.06 92 PRO A O 1
ATOM 759 N N . VAL A 1 93 ? 4.293 -15.119 2.692 1.00 60.28 93 VAL A N 1
ATOM 760 C CA . VAL A 1 93 ? 4.587 -14.674 4.069 1.00 60.28 93 VAL A CA 1
ATOM 761 C C . VAL A 1 93 ? 3.650 -15.342 5.066 1.00 60.28 93 VAL A C 1
ATOM 763 O O . VAL A 1 93 ? 2.440 -15.429 4.767 1.00 60.28 93 VAL A O 1
#

pLDDT: mean 77.6, std 9.24, range [58.97, 92.31]

Foldseek 3Di:
DVVVVVVVVVVVVVVVVVVLVVVLCCQVVPPDPLLQVVLVVVVDDDPVSVVSSVVVCVQLVVVDDPVVSVVVCVVCVVVVFPAADSVPPPHGD

Sequence (93 aa):
MRRYFGRKLLIYILTFFIAVTVDWMIPRFMPGNPITLLISRAGLRGNAVTEMYTYYLDAFGLDLPIWKQYISFWAAILQGDLGTSIYLFPTPV